Protein AF-A0A8X6RXN4-F1 (afdb_monomer)

Organism: Trichonephila clavipes (NCBI:txid2585209)

Nearest PDB structures (foldseek):
  2wac-assembly2_B  TM=6.484E-01  e=3.186E-01  Drosophila melanogaster
  4qw2-assembly1_A  TM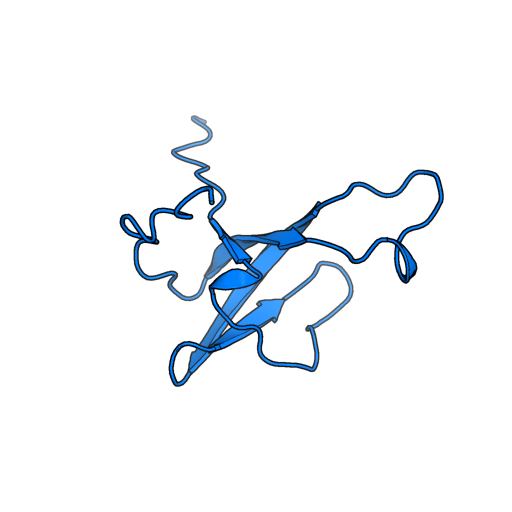=6.908E-01  e=4.543E-01  Homo sapiens
  2oi3-assembly1_A  TM=4.801E-01  e=4.036E-01  Homo sapiens
  2cud-assembly1_A  TM=4.678E-01  e=4.282E-01  Homo sapiens
  1x6b-assembly1_A  TM=4.585E-01  e=5.113E-01  Homo sapiens

pLDDT: mean 74.05, std 17.47, range [31.95, 92.06]

Structure (mmCIF, N/CA/C/O backbone):
data_AF-A0A8X6RXN4-F1
#
_entry.id   AF-A0A8X6RXN4-F1
#
loop_
_atom_site.group_PDB
_atom_site.id
_atom_site.type_symbol
_atom_site.label_atom_id
_atom_site.label_alt_id
_atom_site.label_comp_id
_atom_site.label_asym_id
_atom_site.label_entity_id
_atom_site.label_seq_id
_atom_site.pdbx_PDB_ins_code
_atom_site.Cartn_x
_atom_site.Cartn_y
_atom_site.Cartn_z
_atom_site.occupancy
_atom_site.B_iso_or_equiv
_atom_site.auth_seq_id
_atom_site.auth_comp_id
_atom_site.auth_asym_id
_atom_site.auth_atom_id
_atom_site.pdbx_PDB_model_num
ATOM 1 N N . MET A 1 1 ? 14.845 21.331 8.653 1.00 34.41 1 MET A N 1
ATOM 2 C CA . MET A 1 1 ? 14.053 20.089 8.777 1.00 34.41 1 MET A CA 1
ATOM 3 C C . MET A 1 1 ? 12.689 20.377 8.177 1.00 34.41 1 MET A C 1
ATOM 5 O O . MET A 1 1 ? 12.038 21.292 8.656 1.00 34.41 1 MET A O 1
ATOM 9 N N . LYS A 1 2 ? 12.307 19.739 7.062 1.00 32.38 2 LYS A N 1
ATOM 10 C CA . LYS A 1 2 ? 10.958 19.928 6.510 1.00 32.38 2 LYS A CA 1
ATOM 11 C C . LYS A 1 2 ? 10.007 19.111 7.378 1.00 32.38 2 LYS A C 1
ATOM 13 O O . LYS A 1 2 ? 10.056 17.888 7.326 1.00 32.38 2 LYS A O 1
ATOM 18 N N . GLU A 1 3 ? 9.207 19.788 8.195 1.00 42.12 3 GLU A N 1
ATOM 19 C CA . GLU A 1 3 ? 8.038 19.182 8.825 1.00 42.12 3 GLU A CA 1
ATOM 20 C C . GLU A 1 3 ? 7.155 18.632 7.706 1.00 42.12 3 GLU A C 1
ATOM 22 O O . GLU A 1 3 ? 6.540 19.385 6.944 1.00 42.12 3 GLU A O 1
ATOM 27 N N . VAL A 1 4 ? 7.136 17.309 7.560 1.00 48.91 4 VAL A N 1
ATOM 28 C CA . VAL A 1 4 ? 6.104 16.645 6.773 1.00 48.91 4 VAL A CA 1
ATOM 29 C C . VAL A 1 4 ? 4.832 16.855 7.569 1.00 48.91 4 VAL A C 1
ATOM 31 O O . VAL A 1 4 ? 4.582 16.200 8.576 1.00 48.91 4 VAL A O 1
ATOM 34 N N . SER A 1 5 ? 4.082 17.881 7.181 1.00 44.72 5 SER A N 1
ATOM 35 C CA . SER A 1 5 ? 2.808 18.188 7.798 1.00 44.72 5 SER A CA 1
ATOM 36 C C . SER A 1 5 ? 1.919 16.961 7.605 1.00 44.72 5 SER A C 1
ATOM 38 O O . SER A 1 5 ? 1.435 16.722 6.501 1.00 44.72 5 SER A O 1
ATOM 40 N N . LEU A 1 6 ? 1.672 16.205 8.680 1.00 49.00 6 LEU A N 1
ATOM 41 C CA . LEU A 1 6 ? 0.611 15.194 8.798 1.00 49.00 6 LEU A CA 1
ATOM 42 C C . LEU A 1 6 ? -0.778 15.864 8.740 1.00 49.00 6 LEU A C 1
ATOM 44 O O . LEU A 1 6 ? -1.715 15.482 9.440 1.00 49.00 6 LEU A O 1
ATOM 48 N N . LYS A 1 7 ? -0.924 16.936 7.949 1.00 45.69 7 LYS A N 1
ATOM 49 C CA . LYS A 1 7 ? -2.175 17.648 7.735 1.00 45.69 7 LYS A CA 1
ATOM 50 C C . LYS A 1 7 ? -3.080 16.737 6.917 1.00 45.69 7 LYS A C 1
ATOM 52 O O . LYS A 1 7 ? -3.146 16.826 5.699 1.00 45.69 7 LYS A O 1
ATOM 57 N N . LYS A 1 8 ? -3.807 15.905 7.661 1.00 49.19 8 LYS A N 1
ATOM 58 C CA . LYS A 1 8 ? -5.038 15.225 7.270 1.00 49.19 8 LYS A CA 1
ATOM 59 C C . LYS A 1 8 ? -4.865 14.325 6.048 1.00 49.19 8 LYS A C 1
ATOM 61 O O . LYS A 1 8 ? -5.481 14.563 5.009 1.00 49.19 8 LYS A O 1
ATOM 66 N N . PHE A 1 9 ? -4.123 13.229 6.203 1.00 56.41 9 PHE A N 1
ATOM 67 C CA . PHE A 1 9 ? -4.521 12.041 5.454 1.00 56.41 9 PHE A CA 1
ATOM 68 C C . PHE A 1 9 ? -5.935 11.695 5.930 1.00 56.41 9 PHE A C 1
ATOM 70 O O . PHE A 1 9 ? -6.140 11.308 7.074 1.00 56.41 9 PHE A O 1
ATOM 77 N N . LYS A 1 10 ? -6.927 12.004 5.090 1.00 59.44 10 LYS A N 1
ATOM 78 C CA . LYS A 1 10 ? -8.321 11.593 5.281 1.00 59.44 10 LYS A CA 1
ATOM 79 C C . LYS A 1 10 ? -8.307 10.073 5.428 1.00 59.44 10 LYS A C 1
ATOM 81 O O . LYS A 1 10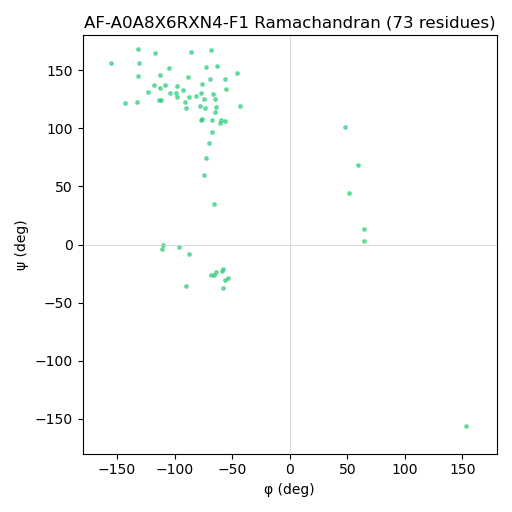 ? -7.644 9.454 4.593 1.00 59.44 10 LYS A O 1
ATOM 86 N N . ASP A 1 11 ? -9.019 9.522 6.412 1.00 67.38 11 ASP A N 1
ATOM 87 C CA . ASP A 1 11 ? -9.113 8.071 6.614 1.00 67.38 11 ASP A CA 1
ATOM 88 C C . ASP A 1 11 ? -9.319 7.382 5.258 1.00 67.38 11 ASP A C 1
ATOM 90 O O . ASP A 1 11 ? -10.216 7.738 4.481 1.00 67.38 11 ASP A O 1
ATOM 94 N N . LEU A 1 12 ? -8.370 6.518 4.903 1.00 75.31 12 LEU A N 1
ATOM 95 C CA . LEU A 1 12 ? -8.451 5.701 3.704 1.00 75.31 12 LEU A CA 1
ATOM 96 C C . LEU A 1 12 ? -9.398 4.556 4.051 1.00 75.31 12 LEU A C 1
ATOM 98 O O . LEU A 1 12 ? -9.147 3.818 4.998 1.00 75.31 12 LEU A O 1
ATOM 102 N N . SER A 1 13 ? -10.505 4.455 3.325 1.00 80.19 13 SER A N 1
ATOM 103 C CA . SER A 1 13 ? -11.410 3.315 3.434 1.00 80.19 13 SER A CA 1
ATOM 104 C C . SER A 1 13 ? -10.938 2.186 2.528 1.00 80.19 13 SER A C 1
ATOM 106 O O . SER A 1 13 ? -10.170 2.418 1.588 1.00 80.19 13 SER A O 1
ATOM 108 N N . GLU A 1 14 ? -11.486 0.998 2.748 1.00 82.94 14 GLU A N 1
ATOM 109 C CA . GLU A 1 14 ? -11.541 -0.051 1.729 1.00 82.94 14 GLU A CA 1
ATOM 110 C C . GLU A 1 14 ? -12.008 0.533 0.381 1.00 82.94 14 GLU A C 1
ATOM 112 O O . GLU A 1 14 ? -12.716 1.551 0.332 1.00 82.94 14 GLU A O 1
ATOM 117 N N . ASP A 1 15 ? -11.500 -0.046 -0.705 1.00 84.88 15 ASP A N 1
ATOM 118 C CA . ASP A 1 15 ? -11.657 0.384 -2.100 1.00 84.88 15 ASP A CA 1
ATOM 119 C C . ASP A 1 15 ? -11.033 1.747 -2.455 1.00 84.88 15 ASP A C 1
ATOM 121 O O . ASP A 1 15 ? -11.110 2.203 -3.600 1.00 84.88 15 ASP A O 1
ATOM 125 N N . SER A 1 16 ? -10.353 2.411 -1.514 1.00 83.19 16 SER A N 1
ATOM 126 C CA . SER A 1 16 ? -9.610 3.634 -1.827 1.00 83.19 16 SER A CA 1
ATOM 127 C C . SER A 1 16 ? -8.436 3.333 -2.756 1.00 8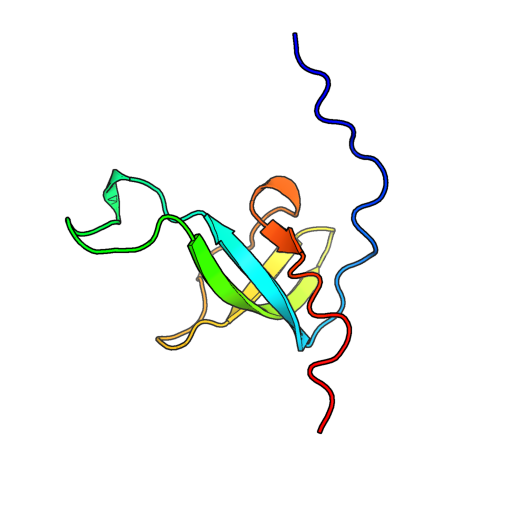3.19 16 SER A C 1
ATOM 129 O O . SER A 1 16 ? -7.582 2.502 -2.453 1.00 83.19 16 SER A O 1
ATOM 131 N N . THR A 1 17 ? -8.331 4.086 -3.850 1.00 85.94 17 THR A N 1
ATOM 132 C CA . THR A 1 17 ? -7.141 4.062 -4.704 1.00 85.94 17 THR A CA 1
ATOM 133 C C . THR A 1 17 ? -6.006 4.868 -4.074 1.00 85.94 17 THR A C 1
ATOM 135 O O . THR A 1 17 ? -6.170 6.030 -3.677 1.00 85.94 17 THR A O 1
ATOM 138 N N . VAL A 1 18 ? -4.828 4.263 -4.014 1.00 85.31 18 VAL A N 1
ATOM 139 C CA . VAL A 1 18 ? -3.613 4.843 -3.446 1.00 85.31 18 VAL A CA 1
ATOM 140 C C . VAL A 1 18 ? -2.441 4.669 -4.401 1.00 85.31 18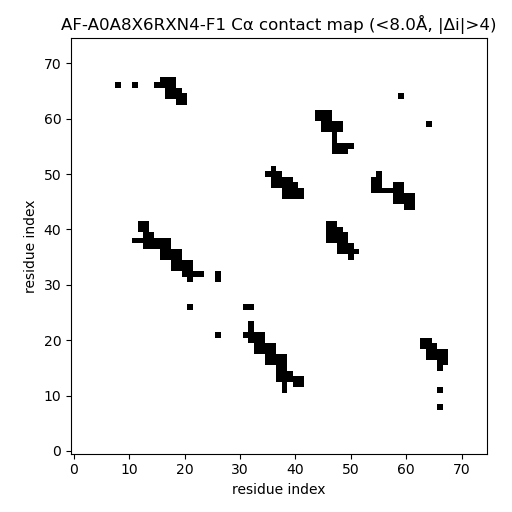 VAL A C 1
ATOM 142 O O . VAL A 1 18 ? -2.422 3.788 -5.250 1.00 85.31 18 VAL A O 1
ATOM 145 N N . LEU A 1 19 ? -1.446 5.5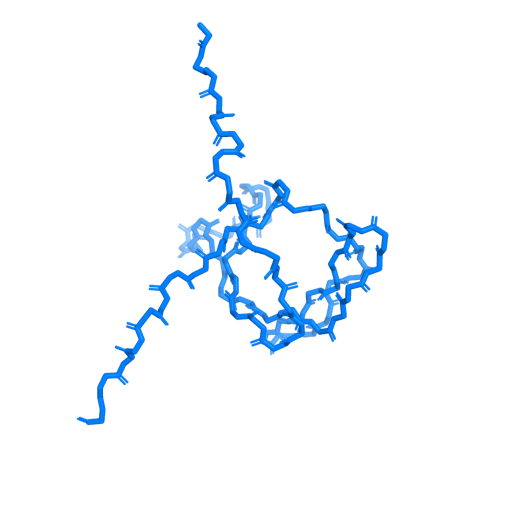34 -4.265 1.00 85.50 19 LEU A N 1
ATOM 146 C CA . LEU A 1 19 ? -0.138 5.356 -4.866 1.00 85.50 19 LEU A CA 1
ATOM 147 C C . LEU A 1 19 ? 0.802 4.775 -3.817 1.00 85.50 19 LEU A C 1
ATOM 149 O O . LEU A 1 19 ? 0.974 5.361 -2.746 1.00 85.50 19 LEU A O 1
ATOM 153 N N . VAL A 1 20 ? 1.453 3.668 -4.152 1.00 82.50 20 VAL A N 1
ATOM 154 C CA . VAL A 1 20 ? 2.508 3.074 -3.327 1.00 82.50 20 VAL A CA 1
ATOM 155 C C . VAL A 1 20 ? 3.851 3.385 -3.965 1.00 82.50 20 VAL A C 1
ATOM 157 O O . VAL A 1 20 ? 4.027 3.233 -5.174 1.00 82.50 20 VAL A O 1
ATOM 160 N N . ASN A 1 21 ? 4.794 3.883 -3.167 1.00 80.12 21 ASN A N 1
ATOM 161 C CA . ASN A 1 21 ? 6.152 4.135 -3.639 1.00 80.12 21 ASN A CA 1
ATOM 162 C C . ASN A 1 21 ? 6.899 2.808 -3.790 1.00 80.12 21 ASN A C 1
ATOM 164 O O . ASN A 1 21 ? 7.015 2.057 -2.822 1.00 80.12 21 ASN A O 1
ATOM 168 N N . VAL A 1 22 ? 7.441 2.551 -4.979 1.00 78.12 22 VAL A N 1
ATOM 169 C CA . VAL A 1 22 ? 8.234 1.348 -5.237 1.00 78.12 22 VAL A CA 1
ATOM 170 C C . VAL A 1 22 ? 9.705 1.663 -4.943 1.00 78.12 22 VAL A C 1
ATOM 172 O O . VAL A 1 22 ? 10.256 2.609 -5.533 1.00 78.12 22 VAL A O 1
ATOM 175 N N . PRO A 1 23 ? 10.366 0.921 -4.033 1.00 76.69 23 PRO A N 1
ATOM 176 C CA . PRO A 1 23 ? 11.778 1.112 -3.729 1.00 76.69 23 PRO A CA 1
ATOM 177 C C . PRO A 1 23 ? 12.634 1.002 -4.987 1.00 76.69 23 PRO A C 1
ATOM 179 O O . PRO A 1 23 ? 12.407 0.151 -5.837 1.00 76.69 23 PRO A O 1
ATOM 182 N N . LYS A 1 24 ? 13.680 1.829 -5.099 1.00 79.75 24 LYS A N 1
ATOM 183 C CA . LYS A 1 24 ? 14.547 1.844 -6.291 1.00 79.75 24 LYS A CA 1
ATOM 184 C C . LYS A 1 24 ? 15.159 0.473 -6.613 1.00 79.75 24 LYS A C 1
ATOM 186 O O . LYS A 1 24 ? 15.417 0.206 -7.777 1.00 79.75 24 LYS A O 1
ATOM 191 N N . VAL A 1 25 ? 15.405 -0.352 -5.594 1.00 82.94 25 VAL A N 1
ATOM 192 C CA . VAL A 1 25 ? 15.963 -1.705 -5.747 1.00 82.94 25 VAL A CA 1
ATOM 193 C C . VAL A 1 25 ? 14.997 -2.677 -6.428 1.00 82.94 25 VAL A C 1
ATOM 195 O O . VAL A 1 25 ? 15.461 -3.595 -7.093 1.00 82.94 25 VAL A O 1
ATOM 198 N N . ASP A 1 26 ? 13.689 -2.431 -6.319 1.00 75.44 26 ASP A N 1
ATOM 199 C CA . ASP A 1 26 ? 12.628 -3.267 -6.890 1.00 75.44 26 ASP A CA 1
ATOM 200 C C . ASP A 1 26 ? 12.148 -2.748 -8.259 1.00 75.44 2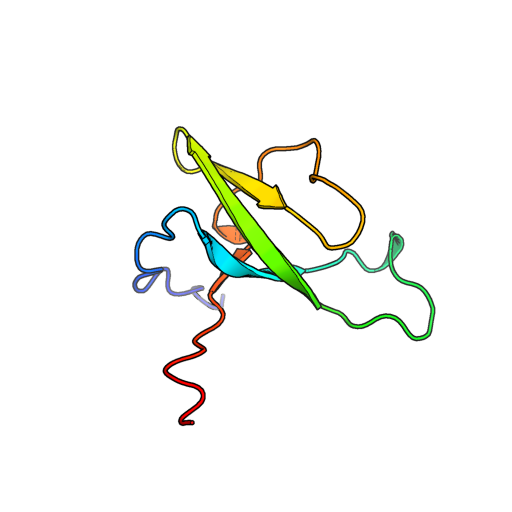6 ASP A C 1
ATOM 202 O O . ASP A 1 26 ? 11.287 -3.360 -8.883 1.00 75.44 26 ASP A O 1
ATOM 206 N N . ARG A 1 27 ? 12.692 -1.616 -8.736 1.00 81.38 27 ARG A N 1
ATOM 207 C CA . ARG A 1 27 ? 12.312 -0.976 -10.006 1.00 81.38 27 ARG A CA 1
ATOM 208 C C . ARG A 1 27 ? 13.276 -1.325 -11.134 1.00 81.38 27 A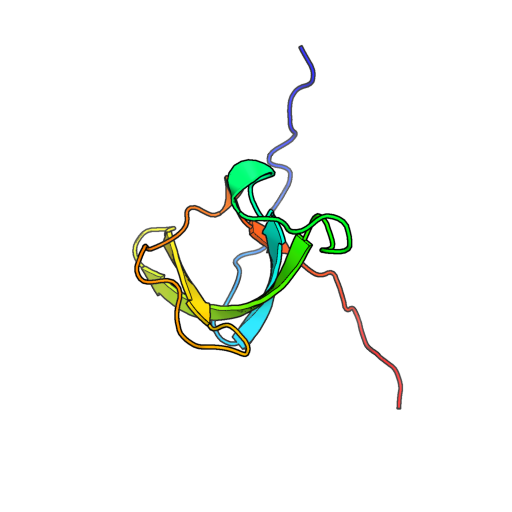RG A C 1
ATOM 210 O O . ARG A 1 27 ? 14.486 -1.118 -11.020 1.00 81.38 27 ARG A O 1
ATOM 217 N N . GLY A 1 28 ? 12.726 -1.744 -12.267 1.00 83.50 28 GLY A N 1
ATOM 218 C CA . GLY A 1 28 ? 13.420 -1.800 -13.546 1.00 83.50 28 GLY A CA 1
ATOM 219 C C . GLY A 1 28 ? 13.752 -0.405 -14.103 1.00 83.50 28 GLY A C 1
ATOM 220 O O . GLY A 1 28 ? 13.225 0.607 -13.636 1.00 83.50 28 GLY A O 1
ATOM 221 N N . PRO A 1 29 ? 14.611 -0.311 -15.137 1.00 82.00 29 PRO A N 1
ATOM 222 C CA . PRO A 1 29 ? 15.059 0.971 -15.696 1.00 82.00 29 PRO A CA 1
ATOM 223 C C . PRO A 1 29 ? 13.937 1.872 -16.228 1.00 82.00 29 PRO A C 1
ATOM 225 O O . PRO A 1 29 ? 14.132 3.080 -16.344 1.00 82.00 29 PRO A O 1
ATOM 228 N N . LEU A 1 30 ? 12.794 1.280 -16.579 1.00 85.38 30 LEU A N 1
ATOM 229 C CA . LEU A 1 30 ? 11.631 1.964 -17.145 1.00 85.38 30 LEU A CA 1
ATOM 230 C C . LEU A 1 30 ? 10.441 2.016 -16.178 1.00 85.38 30 LEU A C 1
ATOM 232 O O . LEU A 1 30 ? 9.403 2.571 -16.535 1.00 85.38 30 LEU A O 1
ATOM 236 N N . ASP A 1 31 ? 10.577 1.459 -14.973 1.00 80.06 31 ASP A N 1
ATOM 237 C CA . ASP A 1 31 ? 9.471 1.394 -14.025 1.00 80.06 31 ASP A CA 1
ATOM 238 C C . ASP A 1 31 ? 9.241 2.755 -13.367 1.00 80.06 31 ASP A C 1
ATOM 240 O O . ASP A 1 31 ? 10.173 3.468 -12.974 1.00 80.06 31 ASP A O 1
ATOM 244 N N . GLY A 1 32 ? 7.965 3.116 -13.231 1.00 80.00 32 GLY A N 1
ATOM 245 C CA . GLY A 1 32 ? 7.554 4.328 -12.538 1.00 80.00 32 GLY A CA 1
ATOM 246 C C . GLY A 1 32 ? 7.949 4.301 -11.060 1.00 80.00 32 GLY A C 1
ATOM 247 O O . GLY A 1 32 ? 8.063 3.249 -10.436 1.00 80.00 32 GLY A O 1
ATOM 248 N N 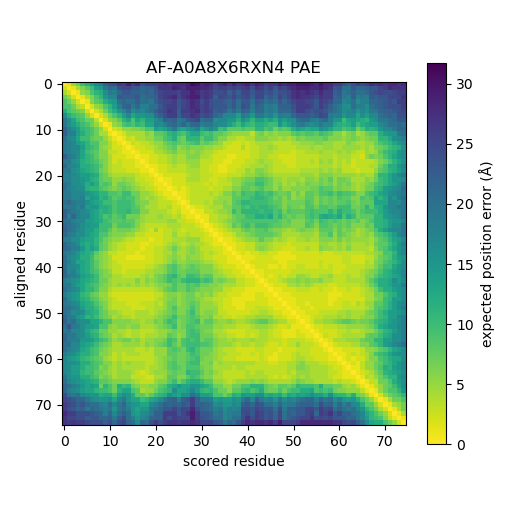. ASN A 1 33 ? 8.129 5.482 -10.464 1.00 80.00 33 ASN A N 1
ATOM 249 C CA . ASN A 1 33 ? 8.451 5.575 -9.037 1.00 80.00 33 ASN A CA 1
ATOM 250 C C . ASN A 1 33 ? 7.310 5.078 -8.136 1.00 80.00 33 ASN A C 1
ATOM 252 O O . ASN A 1 33 ? 7.555 4.662 -7.006 1.00 80.00 33 ASN A O 1
ATOM 256 N N . ASN A 1 34 ? 6.076 5.146 -8.631 1.00 82.38 34 ASN A N 1
ATOM 257 C CA . ASN A 1 34 ? 4.871 4.834 -7.887 1.00 82.38 34 ASN A CA 1
ATOM 258 C C . ASN A 1 34 ? 3.984 3.912 -8.719 1.00 82.38 34 ASN A C 1
ATOM 260 O O . ASN A 1 34 ? 3.891 4.074 -9.936 1.00 82.38 34 ASN A O 1
ATOM 264 N N . THR A 1 35 ? 3.299 3.005 -8.037 1.00 81.00 35 THR A N 1
ATOM 265 C CA . THR A 1 35 ? 2.278 2.128 -8.613 1.00 81.00 35 THR A CA 1
ATOM 266 C C . THR A 1 35 ? 0.907 2.493 -8.050 1.00 81.00 35 THR A C 1
ATOM 268 O O . THR A 1 35 ? 0.810 2.966 -6.915 1.00 81.00 35 THR A O 1
ATOM 271 N N . VAL A 1 36 ? -0.135 2.351 -8.871 1.00 85.81 36 VAL A N 1
ATOM 272 C CA . VAL A 1 36 ? -1.530 2.620 -8.498 1.00 85.81 36 VAL A CA 1
ATOM 273 C C . VAL A 1 36 ? -2.120 1.335 -7.947 1.00 85.81 36 VAL A C 1
ATOM 275 O O . VAL A 1 36 ? -2.237 0.362 -8.681 1.00 85.81 36 VAL A O 1
ATOM 278 N N . GLU A 1 37 ? -2.519 1.366 -6.683 1.00 88.75 37 GLU A N 1
ATOM 279 C CA . GLU A 1 37 ? -3.001 0.206 -5.944 1.00 88.75 37 GLU A CA 1
ATOM 280 C C . GLU A 1 37 ? -4.313 0.514 -5.217 1.00 88.75 37 GLU A C 1
ATOM 282 O O . GLU A 1 37 ? -4.729 1.672 -5.105 1.00 88.75 37 GLU A O 1
ATOM 287 N N . ILE A 1 38 ? -4.978 -0.523 -4.712 1.00 89.81 38 ILE A N 1
ATOM 288 C CA . ILE A 1 38 ? -6.269 -0.412 -4.024 1.00 89.81 38 ILE A CA 1
ATOM 289 C C . ILE A 1 38 ? -6.118 -0.885 -2.579 1.00 89.81 38 ILE A C 1
ATOM 291 O O . ILE A 1 38 ? -5.471 -1.896 -2.308 1.00 89.81 38 ILE A O 1
ATOM 295 N N . VAL A 1 39 ? -6.719 -0.161 -1.638 1.00 89.69 39 VAL A N 1
ATOM 296 C CA . VAL A 1 39 ? -6.839 -0.610 -0.247 1.00 89.69 39 VAL A CA 1
ATOM 297 C C . VAL A 1 39 ? -7.892 -1.711 -0.174 1.00 89.69 39 VAL A C 1
ATOM 299 O O . VAL A 1 39 ? -9.059 -1.465 -0.461 1.00 89.69 39 VAL A O 1
ATOM 302 N N . LEU A 1 40 ? -7.482 -2.912 0.220 1.00 90.50 40 LEU A N 1
ATOM 303 C CA . LEU A 1 40 ? -8.378 -4.057 0.385 1.00 90.50 40 LEU A CA 1
ATOM 304 C C . LEU A 1 40 ? -8.945 -4.156 1.799 1.00 90.50 40 LEU A C 1
ATOM 306 O O . LEU A 1 40 ? -10.080 -4.579 1.964 1.00 90.50 40 LEU A O 1
ATOM 310 N N . ASP A 1 41 ? -8.145 -3.800 2.805 1.00 90.00 41 ASP A N 1
ATOM 311 C CA . ASP A 1 41 ? -8.516 -3.910 4.217 1.00 90.00 41 ASP A CA 1
ATOM 312 C C . ASP A 1 41 ? -7.718 -2.897 5.052 1.00 90.00 41 ASP A C 1
ATOM 314 O O . ASP A 1 41 ? -6.623 -2.456 4.674 1.00 90.00 41 ASP A O 1
ATOM 318 N N . THR A 1 42 ? -8.266 -2.538 6.210 1.00 87.81 42 THR A N 1
ATOM 319 C CA . THR A 1 42 ? -7.677 -1.627 7.187 1.00 87.81 42 THR A CA 1
ATOM 320 C C . THR A 1 42 ? -7.743 -2.197 8.594 1.00 87.81 42 THR A C 1
ATOM 322 O O . THR A 1 42 ? -8.806 -2.468 9.144 1.00 87.81 42 THR A O 1
ATOM 325 N N . LYS A 1 43 ? -6.581 -2.321 9.241 1.00 88.31 43 LYS A N 1
ATOM 326 C CA . LYS A 1 43 ? -6.483 -2.857 10.600 1.00 88.31 43 LYS A CA 1
ATOM 327 C C . LYS A 1 43 ? -5.414 -2.135 11.400 1.00 88.31 43 LYS A C 1
ATOM 329 O O . LYS A 1 43 ? -4.244 -2.153 11.037 1.00 88.31 43 LYS A O 1
ATOM 334 N N . ASN A 1 44 ? -5.800 -1.544 12.532 1.00 86.31 44 ASN A N 1
ATOM 335 C CA . ASN A 1 44 ? -4.880 -0.874 13.463 1.00 86.31 44 ASN A CA 1
ATOM 336 C C . ASN A 1 44 ? -3.949 0.155 12.779 1.00 86.31 44 ASN A C 1
ATOM 338 O O . ASN A 1 44 ? -2.753 0.180 13.058 1.00 86.31 44 ASN A O 1
ATOM 342 N N . ASN A 1 45 ? -4.486 0.986 11.877 1.00 81.94 45 ASN A N 1
ATOM 343 C CA . ASN A 1 45 ? -3.740 1.963 11.060 1.00 81.94 45 ASN A CA 1
ATOM 344 C C . ASN A 1 45 ? -2.738 1.365 10.057 1.00 81.94 45 ASN A C 1
ATOM 346 O O . ASN A 1 45 ? -1.918 2.096 9.495 1.00 81.94 45 ASN A O 1
ATOM 350 N N . LEU A 1 46 ? -2.814 0.059 9.816 1.00 85.81 46 LEU A N 1
ATOM 351 C CA . LEU A 1 46 ? -2.140 -0.600 8.713 1.00 85.81 46 LEU A CA 1
ATOM 352 C C . LEU A 1 46 ? -3.148 -0.941 7.620 1.00 85.81 46 LEU A C 1
ATOM 354 O O . LEU A 1 46 ? -4.326 -1.185 7.889 1.00 85.81 46 LEU A O 1
ATOM 358 N N . TYR A 1 47 ? -2.655 -0.985 6.393 1.00 89.12 47 TYR A N 1
ATOM 359 C CA . TYR A 1 47 ? -3.459 -1.138 5.194 1.00 89.12 47 TYR A CA 1
ATOM 360 C C . TYR A 1 47 ? -2.978 -2.358 4.426 1.00 89.12 47 TYR A C 1
ATOM 362 O O . TYR A 1 47 ? -1.778 -2.515 4.178 1.00 89.12 47 TYR A O 1
ATOM 370 N N . GLN A 1 48 ? -3.916 -3.207 4.033 1.00 92.06 48 GLN A N 1
ATOM 371 C CA . GLN A 1 48 ? -3.648 -4.264 3.077 1.00 92.06 48 GLN A CA 1
ATOM 372 C C . GLN A 1 48 ? -3.854 -3.714 1.673 1.00 92.06 48 GLN A C 1
ATOM 374 O O . GLN A 1 48 ? -4.904 -3.149 1.366 1.00 92.06 48 GLN A O 1
ATOM 379 N N . ILE A 1 49 ? -2.845 -3.880 0.825 1.00 90.38 49 ILE A N 1
ATOM 380 C CA . ILE A 1 49 ? -2.839 -3.304 -0.513 1.00 90.38 49 ILE A CA 1
ATOM 381 C C . ILE A 1 49 ? -2.944 -4.404 -1.562 1.00 90.38 49 ILE A C 1
ATOM 383 O O . ILE A 1 49 ? -2.135 -5.335 -1.602 1.00 90.38 49 ILE A O 1
ATOM 387 N N . GLY A 1 50 ? -3.954 -4.270 -2.412 1.00 89.44 50 GLY A N 1
ATOM 388 C CA . GLY A 1 50 ? -4.167 -5.074 -3.601 1.00 89.44 50 GLY A CA 1
ATOM 389 C C . GLY A 1 50 ? -3.536 -4.407 -4.807 1.00 89.44 50 GLY A C 1
ATOM 390 O O . GLY A 1 50 ? -3.746 -3.217 -5.042 1.00 89.44 50 GLY A O 1
ATOM 391 N N . THR A 1 51 ? -2.800 -5.205 -5.566 1.00 85.19 51 THR A N 1
ATOM 392 C CA . THR A 1 51 ? -2.143 -4.819 -6.801 1.00 85.19 51 THR A CA 1
ATOM 393 C C . THR A 1 51 ? -2.649 -5.574 -8.006 1.00 85.19 51 THR A C 1
ATOM 395 O O . THR A 1 51 ? -3.306 -6.610 -7.897 1.00 85.19 51 THR A O 1
ATOM 398 N N . SER A 1 52 ? -2.318 -5.059 -9.190 1.00 81.88 52 SER A N 1
ATOM 399 C CA . SER A 1 52 ? -2.655 -5.718 -10.460 1.00 81.88 52 SER A CA 1
ATOM 400 C C . SER A 1 52 ? -2.099 -7.144 -10.584 1.00 81.88 52 SER A C 1
ATOM 402 O O . SER A 1 52 ? -2.625 -7.937 -11.363 1.00 81.88 52 SER A O 1
ATOM 404 N N . VAL A 1 53 ? -1.059 -7.485 -9.814 1.00 80.62 53 VAL A N 1
ATOM 405 C CA . VAL A 1 53 ? -0.378 -8.788 -9.859 1.00 80.62 53 VAL A CA 1
ATOM 406 C C . VAL A 1 53 ? -0.605 -9.643 -8.610 1.00 80.62 53 VAL A C 1
ATOM 408 O O . VAL A 1 53 ? -0.140 -10.781 -8.563 1.00 80.62 53 VAL A O 1
ATOM 411 N N . GLY A 1 54 ? -1.306 -9.135 -7.593 1.00 85.69 54 GLY A N 1
ATOM 412 C CA . GLY A 1 54 ? -1.564 -9.871 -6.357 1.00 85.69 54 GLY A CA 1
ATOM 413 C C . GLY A 1 54 ? -1.781 -8.961 -5.156 1.00 85.69 54 GLY A C 1
ATOM 414 O O . GLY A 1 54 ? -2.166 -7.815 -5.294 1.00 85.69 54 GLY A O 1
ATOM 415 N N . ILE A 1 55 ? -1.550 -9.471 -3.950 1.00 88.38 55 ILE A N 1
ATOM 416 C CA . ILE A 1 55 ? -1.693 -8.702 -2.706 1.00 88.38 55 ILE A CA 1
ATOM 417 C C . ILE A 1 55 ? -0.304 -8.533 -2.102 1.00 88.38 55 ILE A C 1
ATOM 419 O O . ILE A 1 55 ? 0.456 -9.503 -2.023 1.00 88.38 55 ILE A O 1
ATOM 423 N N . ILE A 1 56 ? 0.031 -7.320 -1.660 1.00 85.31 56 ILE A N 1
ATOM 424 C CA . ILE A 1 56 ? 1.259 -7.102 -0.895 1.00 85.31 56 ILE A CA 1
ATOM 425 C C . ILE A 1 56 ? 1.123 -7.886 0.410 1.00 85.31 56 ILE A C 1
ATOM 427 O O . ILE A 1 56 ? 0.203 -7.665 1.194 1.00 85.31 56 ILE A O 1
ATOM 431 N N . LYS A 1 57 ? 2.028 -8.848 0.613 1.00 81.25 57 LYS A N 1
ATOM 432 C CA . LYS A 1 57 ? 1.982 -9.762 1.761 1.00 81.25 57 LYS A CA 1
ATOM 433 C C . LYS A 1 57 ? 2.018 -9.011 3.093 1.00 81.25 57 LYS A C 1
ATOM 435 O O . LYS A 1 57 ? 1.365 -9.426 4.051 1.00 81.25 57 LYS A O 1
ATOM 440 N N . ASP A 1 58 ? 2.791 -7.933 3.136 1.00 86.50 58 ASP A N 1
ATOM 441 C CA . ASP A 1 58 ? 2.959 -7.110 4.320 1.00 86.50 58 ASP A CA 1
ATOM 442 C C . ASP A 1 58 ? 1.892 -6.019 4.396 1.00 86.50 58 ASP A C 1
ATOM 444 O O . ASP A 1 58 ? 1.477 -5.433 3.396 1.00 86.50 58 ASP A O 1
ATOM 448 N N . TRP A 1 59 ? 1.470 -5.731 5.622 1.00 88.94 59 TRP A N 1
ATOM 449 C CA . TRP A 1 59 ? 0.565 -4.632 5.907 1.00 88.94 59 TRP A CA 1
ATOM 450 C C . TRP A 1 59 ? 1.356 -3.332 5.979 1.00 88.94 59 TRP A C 1
ATOM 452 O O . TRP A 1 59 ? 2.340 -3.229 6.714 1.00 88.94 59 TRP A O 1
ATOM 462 N N . LEU A 1 60 ? 0.919 -2.337 5.218 1.00 85.69 60 LEU A N 1
ATOM 463 C CA . LEU A 1 60 ? 1.668 -1.109 5.020 1.00 85.69 60 LEU A CA 1
ATOM 464 C C . LEU A 1 60 ? 1.163 0.007 5.944 1.00 85.69 60 LEU A C 1
ATOM 466 O O . LEU A 1 60 ? -0.050 0.182 6.081 1.00 85.69 60 LEU A O 1
ATOM 470 N N . PRO A 1 61 ? 2.053 0.786 6.586 1.00 86.00 61 PRO A N 1
ATOM 471 C CA . PRO A 1 61 ? 1.644 1.963 7.338 1.00 86.00 61 PRO A CA 1
ATOM 472 C C . PRO A 1 61 ? 1.229 3.083 6.382 1.00 86.00 61 PRO A C 1
ATOM 474 O O . PRO A 1 61 ? 1.749 3.196 5.270 1.00 86.00 61 PRO A O 1
ATOM 477 N N . ILE A 1 62 ? 0.348 3.971 6.843 1.00 79.00 62 ILE A N 1
ATOM 478 C CA . ILE A 1 62 ? -0.167 5.087 6.031 1.00 79.00 62 ILE A CA 1
ATOM 479 C C . ILE A 1 62 ? 0.934 5.966 5.417 1.00 79.00 62 ILE A C 1
ATOM 481 O O . ILE A 1 62 ? 0.756 6.513 4.341 1.00 79.00 62 ILE A O 1
ATOM 485 N N . GLU A 1 63 ? 2.092 6.065 6.068 1.00 80.31 63 GLU A N 1
ATOM 486 C CA . GLU A 1 63 ? 3.255 6.850 5.626 1.00 80.31 63 GLU A CA 1
ATOM 487 C C . GLU A 1 63 ? 3.869 6.343 4.314 1.00 80.31 63 GLU A C 1
ATOM 489 O O . GLU A 1 63 ? 4.527 7.097 3.598 1.00 80.31 63 GLU A O 1
ATOM 494 N N . THR A 1 64 ? 3.656 5.065 3.996 1.00 79.00 64 THR A N 1
ATOM 495 C CA . THR A 1 64 ? 4.095 4.450 2.734 1.00 79.00 64 THR A CA 1
ATOM 496 C C . THR A 1 64 ? 3.074 4.614 1.610 1.00 79.00 64 THR A C 1
ATOM 498 O O . THR A 1 64 ? 3.377 4.314 0.452 1.00 79.00 64 THR A O 1
ATOM 501 N N . LEU A 1 65 ? 1.882 5.118 1.940 1.00 77.94 65 LEU A N 1
ATOM 502 C CA . LEU A 1 65 ? 0.767 5.292 1.026 1.00 77.94 65 LEU A CA 1
ATOM 503 C C . LEU A 1 65 ? 0.545 6.770 0.730 1.00 77.94 65 LEU A C 1
ATOM 505 O O . LEU A 1 65 ? 0.515 7.626 1.612 1.00 77.94 65 LEU A O 1
ATOM 509 N N . PHE A 1 66 ? 0.291 7.070 -0.534 1.00 76.50 66 PHE A N 1
ATOM 510 C CA . PHE A 1 66 ? -0.131 8.394 -0.958 1.00 76.50 66 PHE A CA 1
ATOM 511 C C . PHE A 1 66 ? -1.556 8.295 -1.480 1.00 76.50 66 PHE A C 1
ATOM 513 O O . PHE A 1 66 ? -1.842 7.511 -2.380 1.00 76.50 66 PHE A O 1
ATOM 520 N N . LYS A 1 67 ? -2.481 9.084 -0.927 1.00 66.38 67 LYS A N 1
ATOM 521 C CA . LYS A 1 67 ? -3.858 9.091 -1.422 1.00 66.38 67 LYS A CA 1
ATOM 522 C C . LYS A 1 67 ? -3.873 9.630 -2.845 1.00 66.38 67 LYS A C 1
ATOM 524 O O . LYS A 1 67 ? -3.427 10.754 -3.083 1.00 66.38 67 LYS A O 1
ATOM 529 N N . LEU A 1 68 ? -4.438 8.864 -3.769 1.00 64.38 68 LEU A N 1
ATOM 530 C CA . LEU A 1 68 ? -4.733 9.394 -5.083 1.00 64.38 68 LEU A CA 1
ATOM 531 C C . LEU A 1 68 ? -5.977 10.277 -4.936 1.00 64.38 68 LEU A C 1
ATOM 533 O O . LEU A 1 68 ? -7.083 9.796 -4.697 1.00 64.38 68 LEU A O 1
ATOM 537 N N . LEU A 1 69 ? -5.804 11.596 -5.025 1.00 50.06 69 LEU A N 1
ATOM 538 C CA . LEU A 1 69 ? -6.924 12.530 -5.145 1.00 50.06 69 LEU A CA 1
ATOM 539 C C . LEU A 1 69 ? -7.487 12.454 -6.570 1.00 50.06 69 LEU A C 1
ATOM 541 O O . LEU A 1 69 ? -7.510 13.453 -7.282 1.00 50.06 69 LEU A O 1
ATOM 545 N N . LEU A 1 70 ? -7.961 11.281 -6.993 1.00 48.84 70 LEU A N 1
ATOM 546 C CA . LEU A 1 70 ? -8.925 11.212 -8.086 1.00 48.84 70 LEU A CA 1
ATOM 547 C C . LEU A 1 70 ? -10.258 11.721 -7.531 1.00 48.84 70 LEU A C 1
ATOM 549 O O . LEU A 1 70 ? -11.173 10.964 -7.220 1.00 48.84 70 LEU A O 1
ATOM 553 N N . GLN A 1 71 ? -10.356 13.037 -7.348 1.00 43.62 71 GLN A N 1
ATOM 554 C CA . GLN A 1 71 ? -11.660 13.676 -7.382 1.00 43.62 71 GLN A CA 1
ATOM 555 C C . GLN A 1 71 ? -12.138 13.549 -8.821 1.00 43.62 71 GLN A C 1
ATOM 557 O O . GLN A 1 71 ? -11.587 14.211 -9.689 1.00 43.62 71 GLN A O 1
ATOM 562 N N . HIS A 1 72 ? -13.115 12.669 -9.038 1.00 38.31 72 HIS A N 1
ATOM 563 C CA . HIS A 1 72 ? -13.933 12.593 -10.244 1.00 38.31 72 HIS A CA 1
ATOM 564 C C . HIS A 1 72 ? -13.154 12.626 -11.567 1.00 38.31 72 HIS A C 1
ATOM 566 O O . HIS A 1 72 ? -12.864 13.692 -12.100 1.00 38.31 72 HIS A O 1
ATOM 572 N N . LEU A 1 73 ? -12.952 11.462 -12.188 1.00 31.95 73 LEU A N 1
ATOM 573 C CA . LEU A 1 73 ? -13.065 11.442 -13.646 1.00 31.95 73 LEU A CA 1
ATOM 574 C C . LEU A 1 73 ? -14.539 11.763 -13.956 1.00 31.95 73 LEU A C 1
ATOM 576 O O . LEU A 1 73 ? -15.405 10.997 -13.523 1.00 31.95 73 LEU A O 1
ATOM 580 N N . PRO A 1 74 ? -14.864 12.905 -14.590 1.00 36.06 74 PRO A N 1
ATOM 581 C CA . PRO A 1 74 ? -16.196 13.097 -15.132 1.00 36.06 74 PRO A CA 1
ATOM 582 C C . PRO A 1 74 ? -16.375 12.145 -16.321 1.00 36.06 74 PRO A C 1
ATOM 584 O O . PRO A 1 74 ? -15.424 11.898 -17.065 1.00 36.06 74 PRO A O 1
ATOM 587 N N . ASN A 1 75 ? -17.593 11.610 -16.431 1.00 35.81 75 ASN A N 1
A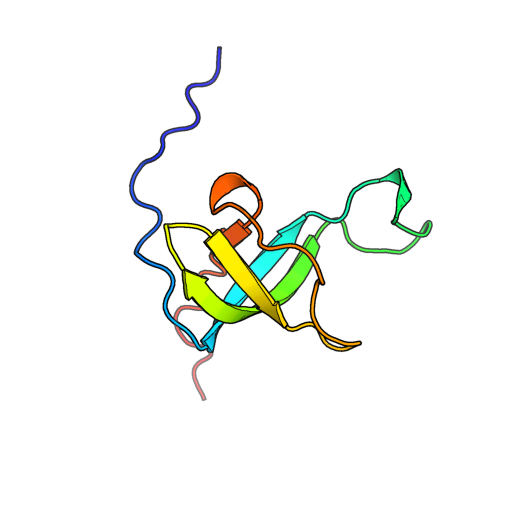TOM 588 C CA . ASN A 1 75 ? -18.091 10.820 -17.560 1.00 35.81 75 ASN A CA 1
ATOM 589 C C . ASN A 1 75 ? -17.878 11.505 -18.914 1.00 35.81 75 ASN A C 1
ATOM 591 O O . ASN A 1 75 ? -17.986 12.753 -18.957 1.00 35.81 75 ASN A O 1
#

Secondary structure (DSSP, 8-state):
-------------TT-EEEEEPPGGG--TT--SEEEEEEEEEETTEEEEEETTEE-SSPEEGGGEEE--------

Sequence (75 aa):
MKEVSLKKFKDLSEDSTVLVNVPKVDRGPLDGNNTVEIVLDTKNNLYQIGTSVGIIKDWLPIETLFKLLLQHLPN

Mean predicted aligned error: 9.41 Å

Foldseek 3Di:
DDPPPPPDPDDQDFQFKWWFADDPVRDDPPDDRTDIWTFHDDDPQWTWTADPVGTDPDTHHCVRIGGDPPPDPDD

Radius of gyration: 13.35 Å; Cα contacts (8 Å, |Δi|>4): 105; chains: 1; bounding box: 34×30×31 Å

Solvent-accessible surface area (backbone atoms only — not comparable to full-atom values): 4822 Å² total; per-residue (Å²): 132,85,78,77,74,82,76,66,82,67,85,78,50,64,74,35,53,28,32,38,67,52,56,75,90,80,46,58,100,83,54,66,64,55,45,80,30,31,28,66,41,78,57,96,74,25,33,34,40,36,45,99,89,47,64,54,89,62,68,40,49,60,89,60,48,41,78,54,83,75,73,68,84,78,131